Protein AF-A0A960QK14-F1 (afdb_monomer_lite)

Sequence (80 aa):
MPEVTVKKGEAIDRALKRLKNKLEAEGVMEEIRRLRAFETPTQRSKRKARAKAKRSRNRFRFVLNDPHHHSAERNNPSED

Secondary structure (DSSP, 8-state):
----PPPTT--HHHHHHHHHHHHHHTTHHHHHHHHTSPPPHHHHHHHHHHHHHHHHHHHHHHHTT-TTGGGTTS------

Foldseek 3Di:
DDDFDDDDPDDPVVRVVVSVVVCVVVCVVVVVVVPPDDQDPVNVVVVVVVVVVVVVVVVCVPVVPDPPPPPPPDDDDDDD

Radius of gyration: 20.84 Å; chains: 1; bounding box: 51×42×46 Å

pLDDT: mean 83.13, std 15.39, range [48.97, 96.81]

Structure (mmCIF, N/CA/C/O backbone):
data_AF-A0A960QK14-F1
#
_entry.id   AF-A0A960QK14-F1
#
loop_
_atom_site.group_PDB
_atom_site.id
_ato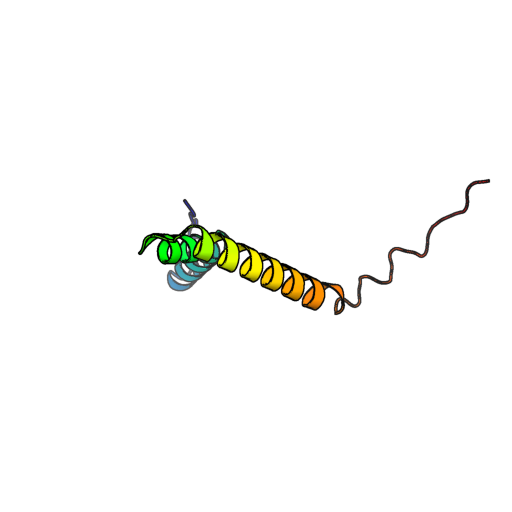m_site.type_symbol
_atom_site.label_atom_id
_atom_site.label_alt_id
_atom_site.label_comp_id
_atom_site.label_asym_id
_atom_site.label_entity_id
_atom_site.label_seq_id
_atom_site.pdbx_PDB_ins_code
_atom_site.Cartn_x
_atom_site.Cartn_y
_atom_site.Cartn_z
_atom_site.occupancy
_atom_site.B_iso_or_equiv
_atom_site.auth_seq_id
_atom_site.auth_comp_id
_atom_site.auth_asym_id
_atom_site.auth_atom_id
_atom_site.pdbx_PDB_model_num
ATOM 1 N N . MET A 1 1 ? -12.030 -8.238 -0.272 1.00 79.81 1 MET A N 1
ATOM 2 C CA . MET A 1 1 ? -12.108 -6.772 -0.095 1.00 79.81 1 MET A CA 1
ATOM 3 C C . MET A 1 1 ? -12.088 -6.477 1.394 1.00 79.81 1 MET A C 1
ATOM 5 O O . MET A 1 1 ? -12.688 -7.254 2.130 1.00 79.81 1 MET A O 1
ATOM 9 N N . PRO A 1 2 ? -11.404 -5.419 1.846 1.00 86.69 2 PRO A N 1
ATOM 10 C CA . PRO A 1 2 ? -11.342 -5.099 3.263 1.00 86.69 2 PRO A CA 1
ATOM 11 C C . PRO A 1 2 ? -12.695 -4.611 3.765 1.00 86.69 2 PRO A C 1
ATOM 13 O O . PRO A 1 2 ? -13.251 -3.638 3.264 1.00 86.69 2 PRO A O 1
ATOM 16 N N . GLU A 1 3 ? -13.182 -5.276 4.801 1.00 90.06 3 GLU A N 1
ATOM 17 C CA . GLU A 1 3 ? -14.385 -4.900 5.536 1.00 90.06 3 GLU A CA 1
ATOM 18 C C . GLU A 1 3 ? -14.048 -4.514 6.980 1.00 90.06 3 GLU A C 1
ATOM 20 O O . GLU A 1 3 ? -13.031 -4.951 7.541 1.00 90.06 3 GLU A O 1
ATOM 25 N N . VAL A 1 4 ? -14.902 -3.686 7.583 1.00 91.75 4 VAL A N 1
ATOM 26 C CA . VAL A 1 4 ? -14.814 -3.290 8.991 1.00 91.75 4 VAL A CA 1
ATOM 27 C C . VAL A 1 4 ? -16.200 -3.349 9.615 1.00 91.75 4 VAL A C 1
ATOM 29 O O . VAL A 1 4 ? -17.091 -2.599 9.229 1.00 91.75 4 VAL A O 1
ATOM 32 N N . THR A 1 5 ? -16.363 -4.199 10.626 1.00 92.00 5 THR A N 1
ATOM 33 C CA . THR A 1 5 ? -17.570 -4.225 11.455 1.00 92.00 5 THR A CA 1
ATOM 34 C C . THR A 1 5 ? -17.569 -3.031 12.412 1.00 92.00 5 THR A C 1
ATOM 36 O O . THR A 1 5 ? -16.586 -2.791 13.133 1.00 92.00 5 THR A O 1
ATOM 39 N N . VAL A 1 6 ? -18.669 -2.278 12.416 1.00 92.12 6 VAL A N 1
ATOM 40 C CA . VAL A 1 6 ? -18.884 -1.120 13.297 1.00 92.12 6 VAL A CA 1
ATOM 41 C C . VAL A 1 6 ? -19.465 -1.597 14.624 1.00 92.12 6 VAL A C 1
ATOM 43 O O . VAL A 1 6 ? -20.392 -2.407 14.643 1.00 92.12 6 VAL A O 1
ATOM 46 N N . LYS A 1 7 ? -18.920 -1.117 15.746 1.00 88.38 7 LYS A N 1
ATOM 47 C CA . LYS A 1 7 ? -19.438 -1.458 17.082 1.00 88.38 7 LYS A CA 1
ATOM 48 C C . LYS A 1 7 ? -20.558 -0.499 17.500 1.00 88.38 7 LYS A C 1
ATOM 50 O O . LYS A 1 7 ? -20.551 0.675 17.138 1.00 88.38 7 LYS A O 1
ATOM 55 N N . LYS A 1 8 ? -21.505 -0.979 18.314 1.00 84.50 8 LYS A N 1
ATOM 56 C CA . LYS A 1 8 ? -22.573 -0.137 18.880 1.00 84.50 8 LYS A CA 1
ATOM 57 C C . LYS A 1 8 ? -21.948 0.937 19.785 1.00 84.50 8 LYS A C 1
ATOM 59 O O . LYS A 1 8 ? -21.219 0.597 20.712 1.00 84.50 8 LYS A O 1
ATOM 64 N N . GLY A 1 9 ? -22.201 2.212 19.485 1.00 87.88 9 GLY A N 1
ATOM 65 C CA . GLY A 1 9 ? -21.599 3.359 20.184 1.00 87.88 9 GLY A CA 1
ATOM 66 C C . GLY A 1 9 ? -20.240 3.824 19.636 1.00 87.88 9 GLY A C 1
ATOM 67 O O . GLY A 1 9 ? -19.633 4.727 20.206 1.00 87.88 9 GLY A O 1
ATOM 68 N N . GLU A 1 10 ? -19.741 3.244 18.539 1.00 87.25 10 GLU A N 1
ATOM 69 C CA . GLU A 1 10 ? -18.548 3.751 17.856 1.00 87.25 10 GLU A CA 1
ATOM 70 C C . GLU A 1 10 ? -18.887 4.989 17.013 1.00 87.25 10 GLU A C 1
ATOM 72 O O . GLU A 1 10 ? -19.829 4.980 16.223 1.00 87.25 10 GLU A O 1
ATOM 77 N N . ALA A 1 11 ? -18.085 6.049 17.143 1.00 91.19 11 ALA A N 1
ATOM 78 C CA . ALA A 1 11 ? -18.170 7.194 16.244 1.00 91.19 11 ALA A CA 1
ATOM 79 C C . ALA A 1 11 ? -17.828 6.770 14.805 1.00 91.19 11 ALA A C 1
ATOM 81 O O . ALA A 1 11 ? -16.797 6.133 14.572 1.00 91.19 11 ALA A O 1
ATOM 82 N N . ILE A 1 12 ? -18.657 7.169 13.838 1.00 91.38 12 ILE A N 1
ATOM 83 C CA . ILE A 1 12 ? -18.520 6.795 12.418 1.00 91.38 12 ILE A CA 1
ATOM 84 C C . ILE A 1 12 ? -17.116 7.116 11.882 1.00 91.38 12 ILE A C 1
ATOM 86 O O . ILE A 1 12 ? -16.499 6.281 11.219 1.00 91.38 12 ILE A O 1
ATOM 90 N N . ASP A 1 13 ? -16.549 8.263 12.257 1.00 93.44 13 ASP A N 1
ATOM 91 C CA . ASP A 1 13 ? -15.206 8.677 11.832 1.00 93.44 13 ASP A CA 1
ATOM 92 C C . ASP A 1 13 ? -14.110 7.689 12.251 1.00 93.44 13 ASP A C 1
ATOM 94 O O . ASP A 1 13 ? -13.141 7.459 11.519 1.00 93.44 13 ASP A O 1
ATOM 98 N N . ARG A 1 14 ? -14.261 7.055 13.422 1.00 93.88 14 ARG A N 1
ATOM 99 C CA . ARG A 1 14 ? -13.321 6.027 13.885 1.00 93.88 14 ARG A CA 1
ATOM 100 C C . ARG A 1 14 ? -13.416 4.776 13.020 1.00 93.88 14 ARG A C 1
ATOM 102 O O . ARG A 1 14 ? -12.374 4.248 12.626 1.00 93.88 14 ARG A O 1
ATOM 109 N N . ALA A 1 15 ? -14.626 4.345 12.668 1.00 93.88 15 ALA A N 1
ATOM 110 C CA . ALA A 1 15 ? -14.830 3.207 11.779 1.00 93.88 15 ALA A CA 1
ATOM 111 C C . ALA A 1 15 ? -14.242 3.469 10.379 1.00 93.88 15 ALA A C 1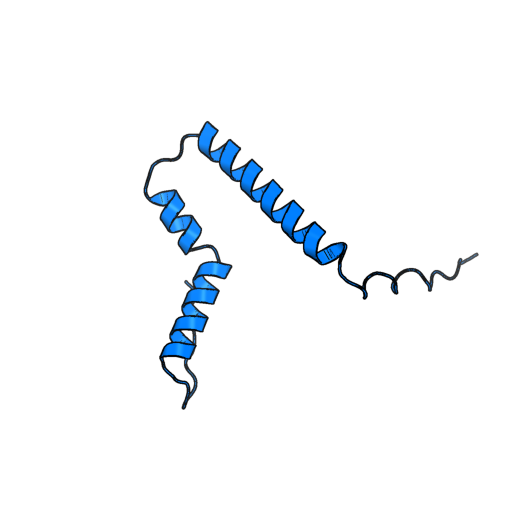
ATOM 113 O O . ALA A 1 15 ? -13.508 2.628 9.852 1.00 93.88 15 ALA A O 1
ATOM 114 N N . LEU A 1 16 ? -14.462 4.666 9.822 1.00 94.25 16 LEU A N 1
ATOM 115 C CA . LEU A 1 16 ? -13.886 5.083 8.537 1.00 94.25 16 LEU A CA 1
ATOM 116 C C . LEU A 1 16 ? -12.354 5.104 8.572 1.00 94.25 16 LEU A C 1
ATOM 118 O O . LEU A 1 16 ? -11.699 4.621 7.646 1.00 94.25 16 LEU A O 1
ATOM 122 N N . LYS A 1 17 ? -11.760 5.598 9.665 1.00 94.31 17 LYS A N 1
ATOM 123 C CA . LYS A 1 17 ? -10.303 5.591 9.844 1.00 94.31 17 LYS A CA 1
ATOM 124 C C . LYS A 1 17 ? -9.741 4.169 9.887 1.00 94.31 17 LYS A C 1
ATOM 126 O O . LYS A 1 17 ? -8.717 3.906 9.259 1.00 94.31 17 LYS A O 1
ATOM 131 N N . ARG A 1 18 ? -10.410 3.237 10.578 1.00 93.88 18 ARG A N 1
ATOM 132 C CA . ARG A 1 18 ? -10.009 1.817 10.600 1.00 93.88 18 ARG A CA 1
ATOM 133 C C . ARG A 1 18 ? -10.076 1.195 9.208 1.00 93.88 18 ARG A C 1
ATOM 135 O O . ARG A 1 18 ? -9.134 0.512 8.811 1.00 93.88 18 ARG A O 1
ATOM 142 N N . LEU A 1 19 ? -11.142 1.469 8.457 1.00 93.94 19 LEU A N 1
ATOM 143 C CA . LEU A 1 19 ? -11.300 0.967 7.093 1.00 93.94 19 LEU A CA 1
ATOM 144 C C . LEU A 1 19 ? -10.204 1.499 6.165 1.00 93.94 19 LEU A C 1
ATOM 146 O O . LEU A 1 19 ? -9.564 0.717 5.463 1.00 93.94 19 LEU A O 1
ATOM 150 N N . LYS A 1 20 ? -9.927 2.807 6.218 1.00 93.88 20 LYS A N 1
ATOM 151 C CA . LYS A 1 20 ? -8.829 3.426 5.467 1.00 93.88 20 LYS A CA 1
ATOM 152 C C . LYS A 1 20 ? -7.489 2.768 5.796 1.00 93.88 20 LYS A C 1
ATOM 154 O O . LYS A 1 20 ? -6.762 2.383 4.886 1.00 93.88 20 LYS A O 1
ATOM 159 N N . ASN A 1 21 ? -7.180 2.594 7.080 1.00 94.56 21 ASN A N 1
ATOM 160 C CA . ASN A 1 21 ? -5.930 1.962 7.499 1.00 94.56 21 ASN A CA 1
ATOM 161 C C . ASN A 1 21 ? -5.825 0.515 6.992 1.00 94.56 21 ASN A C 1
ATOM 163 O O . ASN A 1 21 ? -4.748 0.095 6.583 1.00 94.56 21 ASN A O 1
ATOM 167 N N . LYS A 1 22 ? -6.932 -0.241 6.978 1.00 94.88 22 LYS A N 1
ATOM 168 C CA . LYS A 1 22 ? -6.968 -1.613 6.448 1.00 94.88 22 LYS A CA 1
ATOM 169 C C . LYS A 1 22 ? -6.719 -1.643 4.933 1.00 94.88 22 LYS A C 1
ATOM 171 O O . LYS A 1 22 ? -5.886 -2.416 4.473 1.00 94.88 22 LYS A O 1
ATOM 176 N N . LEU A 1 23 ? -7.347 -0.738 4.177 1.00 94.69 23 LEU A N 1
ATOM 177 C CA . LEU A 1 23 ? -7.101 -0.542 2.738 1.00 94.69 23 LEU A CA 1
ATOM 178 C C . LEU A 1 23 ? -5.641 -0.172 2.428 1.00 94.69 23 LEU A C 1
ATOM 180 O O . LEU A 1 23 ? -5.078 -0.621 1.428 1.00 94.69 23 LEU A O 1
ATOM 184 N N . GLU A 1 24 ? -5.030 0.666 3.266 1.00 93.06 24 GLU A N 1
ATOM 185 C CA . GLU A 1 24 ? -3.625 1.055 3.135 1.00 93.06 24 GLU A CA 1
ATOM 186 C C . GLU A 1 24 ? -2.675 -0.091 3.504 1.00 93.06 24 GLU A C 1
ATOM 188 O O . GLU A 1 24 ? -1.691 -0.306 2.796 1.00 93.06 24 GLU A O 1
ATOM 193 N N . ALA A 1 25 ? -2.985 -0.858 4.554 1.00 90.88 25 ALA A N 1
ATOM 194 C CA . ALA A 1 25 ? -2.203 -2.017 4.983 1.00 90.88 25 ALA A CA 1
ATOM 195 C C . ALA A 1 25 ? -2.211 -3.148 3.944 1.00 90.88 25 ALA A C 1
ATOM 197 O O . ALA A 1 25 ? -1.166 -3.732 3.663 1.00 90.88 25 ALA A O 1
ATOM 198 N N . GLU A 1 26 ? -3.364 -3.418 3.329 1.00 92.75 26 GLU A N 1
ATOM 199 C CA . GLU A 1 26 ? -3.496 -4.381 2.227 1.00 92.75 26 GLU A CA 1
ATOM 200 C C . GLU A 1 26 ? -2.875 -3.866 0.911 1.00 92.75 26 GLU A C 1
ATOM 202 O O . GLU A 1 26 ? -2.733 -4.618 -0.050 1.00 92.75 26 GLU A O 1
ATOM 207 N N . GLY A 1 27 ? -2.481 -2.588 0.843 1.00 91.75 27 GLY A N 1
ATOM 208 C CA . GLY A 1 27 ? -1.851 -1.994 -0.338 1.00 91.75 27 GLY A CA 1
ATOM 209 C C . GLY A 1 27 ? -2.817 -1.702 -1.490 1.00 91.75 27 GLY A C 1
ATOM 210 O O . GLY A 1 27 ? -2.373 -1.343 -2.581 1.00 91.75 27 GLY A O 1
ATOM 211 N N . VAL A 1 28 ? -4.133 -1.781 -1.263 1.00 93.50 28 VAL A N 1
ATOM 212 C CA . VAL A 1 28 ? -5.173 -1.564 -2.289 1.00 93.50 28 VAL A CA 1
ATOM 213 C C . VAL A 1 28 ? -5.033 -0.182 -2.933 1.00 93.50 28 VAL A C 1
ATOM 215 O O . VAL A 1 28 ? -5.091 -0.035 -4.152 1.00 93.50 28 VAL A O 1
ATOM 218 N N . MET A 1 29 ? -4.759 0.845 -2.126 1.00 91.69 29 MET A N 1
ATOM 219 C CA . MET A 1 29 ? -4.550 2.207 -2.627 1.00 91.69 29 MET A CA 1
ATOM 220 C C . MET A 1 29 ? -3.260 2.355 -3.449 1.00 91.69 29 MET A C 1
ATOM 222 O O . MET A 1 29 ? -3.180 3.222 -4.320 1.00 91.69 29 MET A O 1
ATOM 226 N N . GLU A 1 30 ? -2.217 1.573 -3.162 1.00 91.25 30 GLU A N 1
ATOM 227 C CA . GLU A 1 30 ? -0.988 1.555 -3.969 1.00 91.25 30 GLU A CA 1
ATOM 228 C C . GLU A 1 30 ? -1.251 0.879 -5.319 1.00 91.25 30 GLU A C 1
ATOM 230 O O . GLU A 1 30 ? -0.840 1.392 -6.360 1.00 91.25 30 GLU A O 1
ATOM 235 N N . GLU A 1 31 ? -2.023 -0.205 -5.308 1.00 92.62 31 GLU A N 1
ATOM 236 C CA . GLU A 1 31 ? -2.390 -0.957 -6.501 1.00 92.62 31 GLU A CA 1
ATOM 237 C C . GLU A 1 31 ? -3.271 -0.146 -7.459 1.00 92.62 31 GLU A C 1
ATOM 239 O O . GLU A 1 31 ? -2.973 -0.075 -8.650 1.00 92.62 31 GLU A O 1
ATOM 244 N N . ILE A 1 32 ? -4.284 0.565 -6.948 1.00 94.19 32 ILE A N 1
ATOM 245 C CA . ILE A 1 32 ? -5.116 1.466 -7.764 1.00 94.19 32 ILE A CA 1
ATOM 246 C C . ILE A 1 32 ? -4.249 2.522 -8.458 1.00 94.19 32 ILE A C 1
ATOM 248 O O . ILE A 1 32 ? -4.404 2.774 -9.651 1.00 94.19 32 ILE A O 1
ATOM 252 N N . ARG A 1 33 ? -3.303 3.137 -7.733 1.00 92.50 33 ARG A N 1
ATOM 253 C CA . ARG A 1 33 ? -2.391 4.133 -8.320 1.00 92.50 33 ARG A CA 1
ATOM 254 C C . ARG A 1 33 ? -1.495 3.518 -9.390 1.00 92.50 33 ARG A C 1
ATOM 256 O O . ARG A 1 33 ? -1.240 4.172 -10.395 1.00 92.50 33 ARG A O 1
ATOM 263 N N . ARG A 1 34 ? -1.039 2.280 -9.188 1.00 92.38 34 ARG A N 1
ATOM 264 C CA . ARG A 1 34 ? -0.217 1.539 -10.150 1.00 92.38 34 ARG A CA 1
ATOM 265 C C . ARG A 1 34 ? -0.986 1.201 -11.427 1.00 92.38 34 ARG A C 1
ATOM 267 O O . ARG A 1 34 ? -0.408 1.279 -12.502 1.00 92.38 34 ARG A O 1
ATOM 274 N N . LEU A 1 35 ? -2.254 0.814 -11.305 1.00 94.69 35 LEU A N 1
ATOM 275 C CA . LEU A 1 35 ? -3.096 0.383 -12.424 1.00 94.69 35 LEU A CA 1
ATOM 276 C C . LEU A 1 35 ? -3.706 1.537 -13.230 1.00 94.69 35 LEU A C 1
ATOM 278 O O . LEU A 1 35 ? -4.217 1.293 -14.318 1.00 94.69 35 LEU A O 1
ATOM 282 N N . ARG A 1 36 ? -3.628 2.787 -12.749 1.00 95.00 36 ARG A N 1
ATOM 283 C CA . ARG A 1 36 ? -4.120 3.970 -13.486 1.00 95.00 36 ARG A CA 1
ATOM 284 C C . ARG A 1 36 ? -3.489 4.159 -14.865 1.00 95.00 36 ARG A C 1
ATOM 286 O O . ARG A 1 36 ? -4.090 4.820 -15.702 1.00 95.00 36 ARG A O 1
ATOM 293 N N . ALA A 1 37 ? -2.286 3.639 -15.087 1.00 94.31 37 ALA A N 1
ATOM 294 C CA . ALA A 1 37 ? -1.606 3.705 -16.371 1.00 94.31 37 ALA A CA 1
ATOM 295 C C . ALA A 1 37 ? -0.805 2.424 -16.616 1.00 94.31 37 ALA A C 1
ATOM 297 O O . ALA A 1 37 ? -0.414 1.723 -15.679 1.00 94.31 37 ALA A O 1
ATOM 298 N N . PHE A 1 38 ? -0.536 2.130 -17.887 1.00 94.69 38 PHE A N 1
ATOM 299 C CA . PHE A 1 38 ? 0.318 1.008 -18.250 1.00 94.69 38 PHE A CA 1
ATOM 300 C C . PHE A 1 38 ? 1.744 1.206 -17.712 1.00 94.69 38 PHE A C 1
ATOM 302 O O . PHE A 1 38 ? 2.368 2.247 -17.908 1.00 94.69 38 PHE A O 1
ATOM 309 N N . GLU A 1 39 ? 2.268 0.172 -17.054 1.00 94.94 39 GLU A N 1
ATOM 310 C CA . GLU A 1 39 ? 3.643 0.121 -16.560 1.00 94.94 39 GLU A CA 1
ATOM 311 C C . GLU A 1 39 ? 4.479 -0.758 -17.497 1.00 94.94 39 GLU A C 1
ATOM 313 O O . GLU A 1 39 ? 4.258 -1.971 -17.587 1.00 94.94 39 GLU A O 1
ATOM 318 N N . THR A 1 40 ? 5.472 -0.159 -18.157 1.00 96.81 40 THR A N 1
ATOM 319 C CA . THR A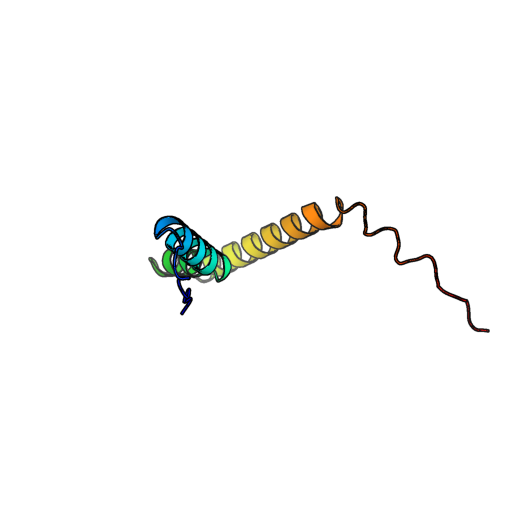 1 40 ? 6.422 -0.895 -19.007 1.00 96.81 40 THR A CA 1
ATOM 320 C C . THR A 1 40 ? 7.232 -1.915 -18.189 1.00 96.81 40 THR A C 1
ATOM 322 O O . THR A 1 40 ? 7.421 -1.738 -16.977 1.00 96.81 40 THR A O 1
ATOM 325 N N . PRO A 1 41 ? 7.794 -2.967 -18.819 1.00 96.00 41 PRO A N 1
ATOM 326 C CA . PRO A 1 41 ? 8.601 -3.970 -18.116 1.00 96.00 41 PRO A CA 1
ATOM 327 C C . PRO A 1 41 ? 9.759 -3.361 -17.309 1.00 96.00 41 PRO A C 1
ATOM 329 O O . PRO A 1 41 ? 9.983 -3.725 -16.153 1.00 96.00 41 PRO A O 1
ATOM 332 N N . THR A 1 42 ? 10.443 -2.363 -17.872 1.00 96.38 42 THR A N 1
ATOM 333 C CA . THR A 1 42 ? 11.544 -1.650 -17.211 1.00 96.38 42 THR A CA 1
ATOM 334 C C . THR A 1 42 ? 11.073 -0.873 -15.983 1.00 96.38 42 THR A C 1
ATOM 336 O O . THR A 1 42 ? 11.717 -0.923 -14.931 1.00 96.38 42 THR A O 1
ATOM 339 N N . GLN A 1 43 ? 9.941 -0.168 -16.079 1.00 94.81 43 GLN A N 1
ATOM 340 C CA . GLN A 1 43 ? 9.357 0.553 -14.942 1.00 94.81 43 GLN A CA 1
ATOM 341 C C . GLN A 1 43 ? 8.956 -0.416 -13.824 1.00 94.81 43 GLN A C 1
ATOM 343 O O . GLN A 1 43 ? 9.301 -0.181 -12.662 1.00 94.81 43 GLN A O 1
ATOM 348 N N . ARG A 1 44 ? 8.359 -1.560 -14.182 1.00 94.25 44 ARG A N 1
ATOM 349 C CA . ARG A 1 44 ? 7.994 -2.628 -13.242 1.00 94.25 44 ARG A CA 1
ATOM 350 C C . ARG A 1 44 ? 9.204 -3.145 -12.469 1.00 94.25 44 ARG A C 1
ATOM 352 O O . ARG A 1 44 ? 9.143 -3.267 -11.242 1.00 94.25 44 ARG A O 1
ATOM 359 N N . SER A 1 45 ? 10.313 -3.415 -13.156 1.00 95.06 45 SER A N 1
ATOM 360 C CA . SER A 1 45 ? 11.563 -3.859 -12.524 1.00 95.06 45 SER A CA 1
ATOM 361 C C . SER A 1 45 ? 12.137 -2.798 -11.581 1.00 95.06 45 SER A C 1
ATOM 363 O O . SER A 1 45 ? 12.445 -3.101 -10.424 1.00 95.06 45 SER A O 1
ATOM 365 N N . LYS A 1 46 ? 12.191 -1.529 -12.015 1.00 95.00 46 LYS A N 1
ATOM 366 C CA . LYS A 1 46 ? 12.655 -0.405 -11.179 1.00 95.00 46 LYS A CA 1
ATOM 367 C C . LYS A 1 46 ? 11.797 -0.231 -9.920 1.00 95.00 46 LYS A C 1
ATOM 369 O O . LYS A 1 46 ? 12.335 -0.048 -8.827 1.00 95.00 46 LYS A O 1
ATOM 374 N N . ARG A 1 47 ? 10.471 -0.325 -10.037 1.00 93.31 47 ARG A N 1
ATOM 375 C CA . ARG A 1 47 ? 9.547 -0.226 -8.897 1.00 93.31 47 ARG A CA 1
ATOM 376 C C . ARG A 1 47 ? 9.747 -1.365 -7.902 1.00 93.31 47 ARG A C 1
AT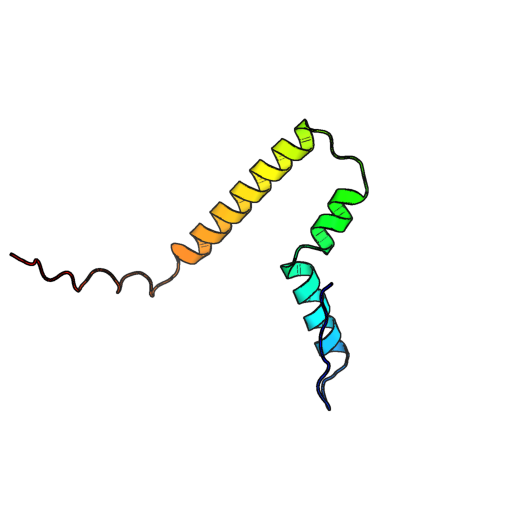OM 378 O O . ARG A 1 47 ? 9.842 -1.102 -6.704 1.00 93.31 47 ARG A O 1
ATOM 385 N N . LYS A 1 48 ? 9.855 -2.613 -8.374 1.00 93.25 48 LYS A N 1
ATOM 386 C CA . LYS A 1 48 ? 10.099 -3.782 -7.509 1.00 93.25 48 LYS A CA 1
ATOM 387 C C . LYS A 1 48 ? 11.395 -3.631 -6.706 1.00 93.25 48 LYS A C 1
ATOM 389 O O . LYS A 1 48 ? 11.386 -3.867 -5.498 1.00 93.25 48 LYS A O 1
ATOM 394 N N . ALA A 1 49 ? 12.474 -3.173 -7.343 1.00 94.56 49 ALA A N 1
ATOM 395 C CA . ALA A 1 49 ? 13.745 -2.913 -6.668 1.00 94.56 49 ALA A CA 1
ATOM 396 C C . ALA A 1 49 ? 13.606 -1.837 -5.573 1.00 94.56 49 ALA A C 1
ATOM 398 O O . ALA A 1 49 ? 14.008 -2.060 -4.430 1.00 94.56 49 ALA A O 1
ATOM 399 N N . ARG A 1 50 ? 12.950 -0.709 -5.884 1.00 91.88 50 ARG A N 1
ATOM 400 C CA . ARG A 1 50 ? 12.678 0.369 -4.913 1.00 91.88 50 ARG A CA 1
ATOM 401 C C . ARG A 1 50 ? 11.823 -0.109 -3.736 1.00 91.88 50 ARG A C 1
ATOM 403 O O . ARG A 1 50 ? 12.137 0.203 -2.589 1.00 91.88 50 ARG A O 1
ATOM 410 N N . ALA A 1 51 ? 10.776 -0.892 -3.995 1.00 90.88 51 ALA A N 1
ATOM 411 C CA . ALA A 1 51 ? 9.913 -1.448 -2.953 1.00 90.88 51 ALA A CA 1
ATOM 412 C C . ALA A 1 51 ? 10.680 -2.411 -2.030 1.00 90.88 51 ALA A C 1
ATOM 414 O O . ALA A 1 51 ? 10.551 -2.318 -0.807 1.00 90.88 51 ALA A O 1
ATOM 415 N N . LYS A 1 52 ? 11.531 -3.285 -2.591 1.00 91.19 52 LYS A N 1
ATOM 416 C CA . LYS A 1 52 ? 12.408 -4.179 -1.816 1.00 91.19 52 LYS A CA 1
ATOM 417 C C . LYS A 1 52 ? 13.378 -3.384 -0.941 1.00 91.19 52 LYS A C 1
ATOM 419 O O . LYS A 1 52 ? 13.466 -3.656 0.254 1.00 91.19 52 LYS A O 1
ATOM 424 N N . ALA A 1 53 ? 14.044 -2.374 -1.502 1.00 91.31 53 ALA A N 1
ATOM 425 C CA . ALA A 1 53 ? 14.961 -1.510 -0.760 1.00 91.31 53 ALA A CA 1
ATOM 426 C C . ALA A 1 53 ? 14.253 -0.767 0.387 1.00 91.31 53 ALA A C 1
ATOM 428 O O . ALA A 1 53 ? 14.738 -0.772 1.518 1.00 91.31 53 ALA A O 1
ATOM 429 N N . LYS A 1 54 ? 13.059 -0.206 0.136 1.00 87.56 54 LYS A N 1
ATOM 430 C CA . LYS A 1 54 ? 12.240 0.460 1.162 1.00 87.56 54 LYS A CA 1
ATOM 431 C C . LYS A 1 54 ? 11.849 -0.495 2.293 1.00 87.56 54 LYS A C 1
ATOM 433 O O . LYS A 1 54 ? 12.010 -0.139 3.456 1.00 87.56 54 LYS A O 1
ATOM 438 N N . ARG A 1 55 ? 11.368 -1.704 1.971 1.00 86.12 55 ARG A N 1
ATOM 439 C CA . ARG A 1 55 ? 11.028 -2.729 2.978 1.00 86.12 55 ARG A CA 1
ATOM 440 C C . ARG A 1 55 ? 12.251 -3.147 3.788 1.00 86.12 55 ARG A C 1
ATOM 442 O O . ARG A 1 55 ? 12.159 -3.239 5.004 1.00 86.12 55 ARG A O 1
ATOM 449 N N . SER A 1 56 ? 13.386 -3.353 3.122 1.00 87.31 56 SER A N 1
ATOM 450 C CA . SER A 1 56 ? 14.657 -3.690 3.764 1.00 87.31 56 SER A CA 1
ATOM 451 C C . SER A 1 56 ? 15.063 -2.620 4.780 1.00 87.31 56 SER A C 1
ATOM 453 O O . SER A 1 56 ? 15.201 -2.914 5.962 1.00 87.31 56 SER A O 1
ATOM 455 N N . ARG A 1 57 ? 15.123 -1.354 4.349 1.00 85.12 57 ARG A N 1
ATOM 456 C CA . ARG A 1 57 ? 15.458 -0.213 5.210 1.00 85.12 57 ARG A CA 1
ATOM 457 C C . ARG A 1 57 ? 14.500 -0.069 6.391 1.00 85.12 57 ARG A C 1
ATOM 459 O O . ARG A 1 57 ? 14.946 0.171 7.505 1.00 85.12 57 ARG A O 1
ATOM 466 N N . ASN A 1 58 ? 13.196 -0.225 6.156 1.00 83.69 58 ASN A N 1
ATOM 467 C CA . ASN 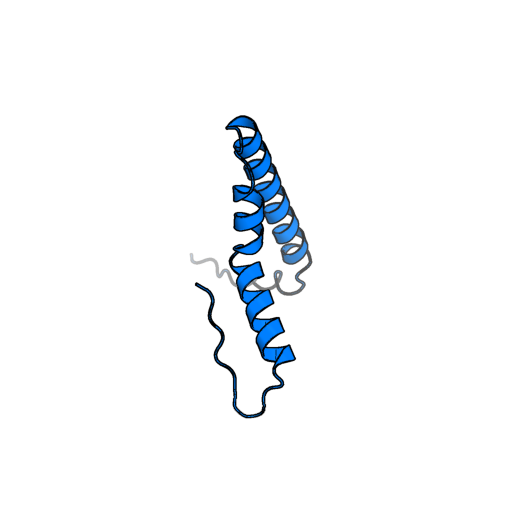A 1 58 ? 12.209 -0.152 7.228 1.00 83.69 58 ASN A CA 1
ATOM 468 C C . ASN A 1 58 ? 12.407 -1.282 8.245 1.00 83.69 58 ASN A C 1
ATOM 470 O O . ASN A 1 58 ? 12.383 -0.992 9.432 1.00 83.69 58 ASN A O 1
ATOM 474 N N . ARG A 1 59 ? 12.664 -2.526 7.810 1.00 81.94 59 ARG A N 1
ATOM 475 C CA . ARG A 1 59 ? 12.987 -3.630 8.730 1.00 81.94 59 ARG A CA 1
ATOM 476 C C . ARG A 1 59 ? 14.211 -3.308 9.577 1.00 81.94 59 ARG A C 1
ATOM 478 O O . ARG A 1 59 ? 14.110 -3.344 10.792 1.00 81.94 59 ARG A O 1
ATOM 485 N N . PHE A 1 60 ? 15.325 -2.921 8.958 1.00 76.44 60 PHE A N 1
ATOM 486 C CA . PHE A 1 60 ? 16.549 -2.611 9.701 1.00 76.44 60 PHE A CA 1
ATOM 487 C C . PHE A 1 60 ? 16.359 -1.471 10.700 1.00 76.44 60 PHE A C 1
ATOM 489 O O . PHE A 1 60 ? 16.818 -1.585 11.827 1.00 76.44 60 PHE A O 1
ATOM 496 N N . ARG A 1 61 ? 15.613 -0.421 10.338 1.00 74.62 61 ARG A N 1
ATOM 497 C CA . ARG A 1 61 ? 15.315 0.693 11.251 1.00 74.62 61 ARG A CA 1
ATOM 498 C C . ARG A 1 61 ? 14.594 0.251 12.527 1.00 74.62 61 ARG A C 1
ATOM 500 O O . ARG A 1 61 ? 14.791 0.868 13.564 1.00 74.62 61 ARG A O 1
ATOM 507 N N . PHE A 1 62 ? 13.737 -0.763 12.438 1.00 68.81 62 PHE A N 1
ATOM 508 C CA . PHE A 1 62 ? 12.978 -1.258 13.585 1.00 68.81 62 PHE A CA 1
ATOM 509 C C . PHE A 1 62 ? 13.663 -2.428 14.304 1.00 68.81 62 PHE A C 1
ATOM 511 O O . PHE A 1 62 ? 13.434 -2.586 15.489 1.00 68.81 62 PHE A O 1
ATOM 518 N N . VAL A 1 63 ? 14.520 -3.202 13.626 1.00 68.50 63 VAL A N 1
ATOM 519 C CA . VAL A 1 63 ? 15.248 -4.347 14.213 1.00 68.50 63 VAL A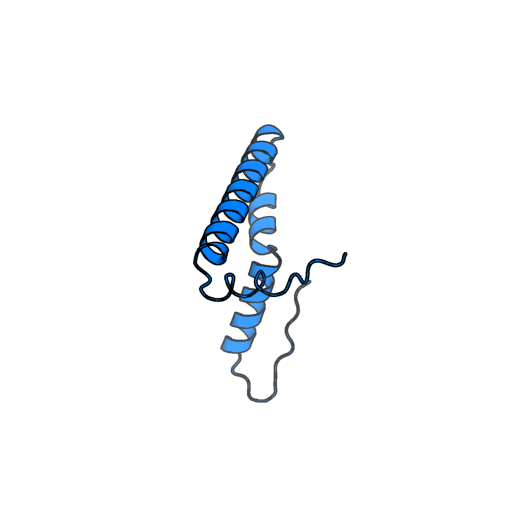 CA 1
ATOM 520 C C . VAL A 1 63 ? 16.521 -3.912 14.946 1.00 68.50 63 VAL A C 1
ATOM 522 O O . VAL A 1 63 ? 16.786 -4.397 16.035 1.00 68.50 63 VAL A O 1
ATOM 525 N N . LEU A 1 64 ? 17.306 -2.979 14.391 1.00 60.56 64 LEU A N 1
ATOM 526 C CA . LEU A 1 64 ? 18.532 -2.481 15.045 1.00 60.56 64 LEU A CA 1
ATOM 527 C C . LEU A 1 64 ? 18.257 -1.568 16.244 1.00 60.56 64 LEU A C 1
ATOM 529 O O . LEU A 1 64 ? 19.156 -1.318 17.036 1.00 60.56 64 LEU A O 1
ATOM 533 N N . ASN A 1 65 ? 17.036 -1.047 16.354 1.00 61.69 65 ASN A N 1
ATOM 534 C CA . ASN A 1 65 ? 16.645 -0.094 17.387 1.00 61.69 65 ASN A CA 1
ATOM 535 C C . ASN A 1 65 ? 15.660 -0.709 18.398 1.00 61.69 65 ASN A C 1
ATOM 537 O O . ASN A 1 65 ? 14.971 0.034 19.097 1.00 61.69 65 ASN A O 1
ATOM 541 N N . ASP A 1 66 ? 15.562 -2.045 18.431 1.00 64.69 66 ASP A N 1
ATOM 542 C CA . ASP A 1 66 ? 14.776 -2.802 19.406 1.00 64.69 66 ASP A CA 1
ATOM 543 C C . ASP A 1 66 ? 15.667 -3.192 20.606 1.00 64.69 66 ASP A C 1
ATOM 545 O O . ASP A 1 66 ? 16.527 -4.069 20.474 1.00 64.69 66 ASP A O 1
ATOM 549 N N . PRO A 1 67 ? 15.493 -2.563 21.785 1.00 62.78 67 PRO A N 1
ATOM 550 C CA . PRO A 1 67 ? 16.293 -2.863 22.971 1.00 62.78 67 PRO A CA 1
ATOM 551 C C . PRO A 1 67 ? 16.026 -4.264 23.557 1.00 62.78 67 PRO A C 1
ATOM 553 O O . PRO A 1 67 ? 16.783 -4.709 24.418 1.00 62.78 67 PRO A O 1
ATOM 556 N N . HIS A 1 68 ? 14.990 -4.984 23.104 1.00 62.59 68 HIS A N 1
ATOM 557 C CA . HIS A 1 68 ? 14.631 -6.315 23.607 1.00 62.59 68 HIS A CA 1
ATOM 558 C C . HIS A 1 68 ? 15.212 -7.482 22.790 1.00 62.59 68 HIS A C 1
ATOM 560 O O . HIS A 1 68 ? 15.016 -8.636 23.166 1.00 62.59 68 HIS A O 1
ATOM 566 N N . HIS A 1 69 ? 15.963 -7.228 21.711 1.00 56.53 69 HIS A N 1
ATOM 567 C CA . HIS A 1 69 ? 16.516 -8.295 20.862 1.00 56.53 69 HIS A CA 1
ATOM 568 C C . HIS A 1 69 ? 17.821 -8.931 21.404 1.00 56.53 69 HIS A C 1
ATOM 570 O O . HIS A 1 69 ? 18.264 -9.949 20.888 1.00 56.53 69 HIS A O 1
ATOM 576 N N . HIS A 1 70 ? 18.439 -8.369 22.453 1.00 54.47 70 HIS A N 1
ATOM 577 C CA . HIS A 1 70 ? 19.716 -8.839 23.033 1.00 54.47 70 HIS A CA 1
ATOM 578 C C . HIS A 1 70 ? 19.596 -9.947 24.104 1.00 54.47 70 HIS A C 1
ATOM 580 O O . HIS A 1 70 ? 20.598 -10.336 24.701 1.00 54.47 70 HIS A O 1
ATOM 586 N N . SER A 1 71 ? 18.399 -10.466 24.395 1.00 48.97 71 SER A N 1
ATOM 587 C CA . SER A 1 71 ? 18.192 -11.437 25.486 1.00 48.97 71 SER A CA 1
ATOM 588 C C . SER A 1 71 ? 18.090 -12.905 25.050 1.00 48.97 71 SER A C 1
ATOM 590 O O . SER A 1 71 ? 18.021 -13.772 25.919 1.00 48.97 71 SER A O 1
ATOM 592 N N . ALA A 1 72 ? 18.116 -13.212 23.748 1.00 53.91 72 ALA A N 1
ATOM 593 C CA . ALA A 1 72 ? 17.855 -14.567 23.246 1.00 53.91 72 ALA A CA 1
ATOM 594 C C . ALA A 1 72 ? 19.090 -15.494 23.134 1.00 53.91 72 ALA A C 1
ATOM 596 O O . ALA A 1 72 ? 18.917 -16.672 22.849 1.00 53.91 72 ALA A O 1
ATOM 597 N N . GLU A 1 73 ? 20.316 -15.019 23.390 1.00 50.84 73 GLU A N 1
ATOM 598 C CA . GLU A 1 73 ? 21.556 -15.804 23.175 1.00 50.84 73 GLU A CA 1
ATOM 599 C C . GLU A 1 73 ? 22.247 -16.324 24.455 1.00 50.84 73 GLU A C 1
ATOM 601 O O . GLU A 1 73 ? 23.363 -16.829 24.390 1.00 50.84 73 GLU A O 1
ATOM 606 N N . ARG A 1 74 ? 21.619 -16.247 25.639 1.00 50.88 74 ARG A N 1
ATOM 607 C CA . ARG A 1 74 ? 22.278 -16.633 26.912 1.00 50.88 74 ARG A CA 1
ATOM 608 C C . ARG A 1 74 ? 22.003 -18.042 27.447 1.00 50.88 74 ARG A C 1
ATOM 610 O O . ARG A 1 74 ? 22.503 -18.352 28.518 1.00 50.88 74 ARG A O 1
ATOM 617 N N . ASN A 1 75 ? 21.277 -18.895 26.727 1.00 53.12 75 ASN A N 1
ATOM 618 C CA . ASN A 1 75 ? 20.996 -20.266 27.175 1.00 53.12 75 ASN A CA 1
ATOM 619 C C . ASN A 1 75 ? 21.264 -21.287 26.058 1.00 53.12 75 ASN A C 1
ATOM 621 O O . ASN A 1 75 ? 20.340 -21.944 25.592 1.00 53.12 75 ASN A O 1
ATOM 625 N N . ASN A 1 76 ? 22.524 -21.418 25.636 1.00 52.16 76 ASN A N 1
ATOM 626 C CA . ASN A 1 76 ? 23.005 -22.650 25.008 1.00 52.16 76 ASN A CA 1
ATOM 627 C C . ASN A 1 76 ? 23.772 -23.434 26.083 1.00 52.16 76 ASN A C 1
ATOM 629 O O . ASN A 1 76 ? 24.926 -23.090 26.349 1.00 52.16 76 ASN A O 1
ATOM 633 N N . PRO A 1 77 ? 23.171 -24.444 26.734 1.00 56.12 77 PRO A N 1
ATOM 634 C CA . PRO A 1 77 ? 23.973 -25.465 27.375 1.00 56.12 77 PRO A CA 1
ATOM 635 C C . PRO A 1 77 ? 24.636 -26.262 26.249 1.00 56.12 77 PRO A C 1
ATOM 637 O O . PRO A 1 77 ? 23.966 -26.841 25.399 1.00 56.12 77 PRO A O 1
ATOM 640 N N . SER A 1 78 ? 25.961 -26.202 26.196 1.00 55.91 78 SER A N 1
ATOM 641 C CA . SER A 1 78 ? 26.785 -27.169 25.481 1.00 55.91 78 SER A CA 1
ATOM 642 C C . SER A 1 78 ? 26.419 -28.569 25.979 1.00 55.91 78 SER A C 1
ATOM 644 O O . SER A 1 78 ? 26.712 -28.889 27.129 1.00 55.91 78 SER A O 1
ATOM 646 N N . GLU A 1 79 ? 25.726 -29.342 25.145 1.00 50.41 79 GLU A N 1
ATOM 647 C CA . GLU A 1 79 ? 25.600 -30.791 25.308 1.00 50.41 79 GLU A CA 1
ATOM 648 C C . GLU A 1 79 ? 26.890 -31.449 24.796 1.00 50.41 79 GLU A C 1
ATOM 650 O O . GLU A 1 79 ? 27.481 -30.978 23.818 1.00 50.41 79 GLU A O 1
ATOM 655 N N . ASP A 1 80 ? 27.326 -32.460 25.548 1.00 51.16 80 ASP A N 1
ATOM 656 C CA . ASP A 1 80 ? 28.610 -33.171 25.491 1.00 51.16 80 ASP A CA 1
ATOM 657 C C . ASP A 1 80 ? 28.956 -33.831 24.141 1.00 51.16 80 ASP A C 1
ATOM 659 O O . ASP A 1 80 ? 28.035 -34.288 23.421 1.00 51.16 80 ASP A O 1
#